Protein AF-A0A0N7KRG7-F1 (afdb_monomer)

Sequence (162 aa):
MDKMLYFGKIIGCRMVVQWKTEDLSSLSFVKNSGMTVAAALRNNSWVSDIRDGLSVQALGEYLDLWDVIAGISLDPASRDEMIWKAAPDGVFSVRSTYSLFSAGRMKCPLGKIIWKSRAPARCKFFMFLAMRNACLTADNLQRRGLSLARVCHLCSNDGETC

Mean predicted aligned error: 14.61 Å

Radius of gyration: 24.68 Å; Cα contacts (8 Å, |Δi|>4): 75; chains: 1; bounding box: 64×39×66 Å

Nearest PDB structures (foldseek):
  6jcy-assembly1_F  TM=2.408E-01  e=2.344E+00  Mycobacterium tuberculosis H37Rv

Structure (mmCIF, N/CA/C/O backbone):
data_AF-A0A0N7KRG7-F1
#
_entry.id   AF-A0A0N7KRG7-F1
#
loop_
_atom_site.group_PDB
_atom_site.id
_atom_site.type_symbol
_atom_site.label_atom_id
_atom_site.label_alt_id
_atom_site.label_comp_id
_atom_site.label_asym_id
_atom_site.label_entity_id
_atom_site.label_seq_id
_atom_site.pdbx_PDB_ins_code
_atom_site.Cartn_x
_atom_site.Cartn_y
_atom_site.Cartn_z
_atom_site.occupancy
_atom_site.B_iso_or_equiv
_atom_site.auth_seq_id
_atom_site.auth_comp_id
_atom_site.auth_asym_id
_atom_site.auth_atom_id
_atom_site.pdbx_PDB_model_num
ATOM 1 N N . MET A 1 1 ? -0.716 -22.799 2.317 1.00 31.14 1 MET A N 1
ATOM 2 C CA . MET A 1 1 ? -0.104 -21.701 1.537 1.00 31.14 1 MET A CA 1
ATOM 3 C C . MET A 1 1 ? -0.424 -20.415 2.269 1.00 31.14 1 MET A C 1
ATOM 5 O O . MET A 1 1 ? -1.586 -20.023 2.280 1.00 31.14 1 MET A O 1
ATOM 9 N N . ASP A 1 2 ? 0.556 -19.807 2.927 1.00 26.52 2 ASP A N 1
ATOM 10 C CA . ASP A 1 2 ? 0.282 -18.724 3.875 1.00 26.52 2 ASP A CA 1
ATOM 11 C C . ASP A 1 2 ? 0.034 -17.395 3.154 1.00 26.52 2 ASP A C 1
ATOM 13 O O . ASP A 1 2 ? 0.952 -16.746 2.647 1.00 26.52 2 ASP A O 1
ATOM 17 N N . LYS A 1 3 ? -1.239 -16.989 3.094 1.00 27.80 3 LYS A N 1
ATOM 18 C CA . LYS A 1 3 ? -1.677 -15.708 2.524 1.00 27.80 3 LYS A CA 1
ATOM 19 C C . LYS A 1 3 ? -1.324 -14.554 3.481 1.00 27.80 3 LYS A C 1
ATOM 21 O O . LYS A 1 3 ? -2.182 -14.063 4.210 1.00 27.80 3 LYS A O 1
ATOM 26 N N . MET A 1 4 ? -0.063 -14.110 3.496 1.00 27.42 4 MET A N 1
ATOM 27 C CA . MET A 1 4 ? 0.336 -12.922 4.268 1.00 27.42 4 MET A CA 1
ATOM 28 C C . MET A 1 4 ? -0.207 -11.624 3.647 1.00 27.42 4 MET A C 1
ATOM 30 O O . MET A 1 4 ? 0.196 -11.206 2.562 1.00 27.42 4 MET A O 1
ATOM 34 N N . LEU A 1 5 ? -1.108 -10.973 4.384 1.00 31.94 5 LEU A N 1
ATOM 35 C CA . LEU A 1 5 ? -1.665 -9.649 4.101 1.00 31.94 5 LEU A CA 1
ATOM 36 C C . LEU A 1 5 ? -0.611 -8.546 4.320 1.00 31.94 5 LEU A C 1
ATOM 38 O O . LEU A 1 5 ? 0.065 -8.540 5.348 1.00 31.94 5 LEU A O 1
ATOM 42 N N . TYR A 1 6 ? -0.533 -7.559 3.420 1.00 35.34 6 TYR A N 1
ATOM 43 C CA . TYR A 1 6 ? 0.305 -6.362 3.594 1.00 35.34 6 TYR A CA 1
ATOM 44 C C . TYR A 1 6 ? -0.519 -5.071 3.492 1.00 35.34 6 TYR A C 1
ATOM 46 O O . TYR A 1 6 ? -1.259 -4.856 2.537 1.00 35.34 6 TYR A O 1
ATOM 54 N N . PHE A 1 7 ? -0.372 -4.213 4.504 1.00 33.22 7 PHE A N 1
ATOM 55 C CA . PHE A 1 7 ? -1.253 -3.078 4.790 1.00 33.22 7 PHE A CA 1
ATOM 56 C C . PHE A 1 7 ? -0.846 -1.756 4.102 1.00 33.22 7 PHE A C 1
ATOM 58 O O . PHE A 1 7 ? 0.288 -1.307 4.242 1.00 33.22 7 PHE A O 1
ATOM 65 N N . GLY A 1 8 ? -1.838 -1.087 3.494 1.00 28.52 8 GLY A N 1
ATOM 66 C CA . GLY A 1 8 ? -2.176 0.341 3.680 1.00 28.52 8 GLY A CA 1
ATOM 67 C C . GLY A 1 8 ? -1.240 1.473 3.201 1.00 28.52 8 GLY A C 1
ATOM 68 O O . GLY A 1 8 ? -0.089 1.562 3.619 1.00 28.52 8 GLY A O 1
ATOM 69 N N . LYS A 1 9 ? -1.812 2.462 2.478 1.00 30.88 9 LYS A N 1
ATOM 70 C CA . LYS A 1 9 ? -1.742 3.902 2.847 1.00 30.88 9 LYS A CA 1
ATOM 71 C C . LYS A 1 9 ? -2.704 4.808 2.049 1.00 30.88 9 LYS A C 1
ATOM 73 O O . LYS A 1 9 ? -2.787 4.721 0.830 1.00 30.88 9 LYS A O 1
ATOM 78 N N . ILE A 1 10 ? -3.292 5.772 2.757 1.00 32.53 10 ILE A N 1
ATOM 79 C CA . ILE A 1 10 ? -3.798 7.085 2.301 1.00 32.53 10 ILE A CA 1
ATOM 80 C C . ILE A 1 10 ? -3.372 8.068 3.434 1.00 32.53 10 ILE A C 1
ATOM 82 O O . ILE A 1 10 ? -3.161 7.605 4.553 1.00 32.53 10 ILE A O 1
ATOM 86 N N . ILE A 1 11 ? -3.112 9.376 3.315 1.00 30.81 11 ILE A N 1
ATOM 87 C CA . ILE A 1 11 ? -3.137 10.388 2.237 1.00 30.81 11 ILE A CA 1
ATOM 88 C C . ILE A 1 11 ? -1.692 10.923 2.001 1.00 30.81 11 ILE A C 1
ATOM 90 O O . ILE A 1 11 ? -0.772 10.589 2.751 1.00 30.81 11 ILE A O 1
ATOM 94 N N . GLY A 1 12 ? -1.484 11.757 0.968 1.00 27.80 12 GLY A N 1
ATOM 95 C CA . GLY A 1 12 ? -0.298 12.620 0.808 1.00 27.80 12 GLY A CA 1
ATOM 96 C C . GLY A 1 12 ? 0.796 12.058 -0.110 1.00 27.80 12 GLY A C 1
ATOM 97 O O . GLY A 1 12 ? 1.613 11.247 0.311 1.00 27.80 12 GLY A O 1
ATOM 98 N N . CYS A 1 13 ? 0.828 12.524 -1.365 1.00 29.08 13 CYS A N 1
ATOM 99 C CA . CYS A 1 13 ? 1.876 12.252 -2.364 1.00 29.08 13 CYS A CA 1
ATOM 100 C C . CYS A 1 13 ? 2.254 10.769 -2.591 1.00 29.08 13 CYS A C 1
ATOM 102 O O . CYS A 1 13 ? 3.415 10.375 -2.524 1.00 29.08 13 CYS A O 1
ATOM 104 N N . ARG A 1 14 ? 1.240 9.987 -2.990 1.00 28.00 14 ARG A N 1
ATOM 105 C CA . ARG A 1 14 ? 1.321 8.877 -3.965 1.00 28.00 14 ARG A CA 1
ATOM 106 C C . ARG A 1 14 ? 2.474 7.873 -3.773 1.00 28.00 14 ARG A C 1
ATOM 108 O O . ARG A 1 14 ? 3.418 7.831 -4.559 1.00 28.00 14 ARG A O 1
ATOM 115 N N . MET A 1 15 ? 2.288 6.933 -2.846 1.00 32.66 15 MET A N 1
ATOM 116 C CA . MET A 1 15 ? 2.856 5.588 -2.989 1.00 32.66 15 MET A CA 1
ATOM 117 C C . MET A 1 15 ? 1.717 4.571 -2.909 1.00 32.66 15 MET A C 1
ATOM 119 O O . MET A 1 15 ? 1.109 4.400 -1.857 1.00 32.66 15 MET A O 1
ATOM 123 N N . VAL A 1 16 ? 1.402 3.945 -4.045 1.00 29.72 16 VAL A N 1
ATOM 124 C CA . VAL A 1 16 ? 0.369 2.908 -4.140 1.00 29.72 16 VAL A CA 1
ATOM 125 C C . VAL A 1 16 ? 0.925 1.641 -3.499 1.00 29.72 16 VAL A C 1
ATOM 127 O O . VAL A 1 16 ? 1.753 0.956 -4.096 1.00 29.72 16 VAL A O 1
ATOM 130 N N . VAL A 1 17 ? 0.491 1.338 -2.277 1.00 37.19 17 VAL A N 1
ATOM 131 C CA . VAL A 1 17 ? 0.632 -0.008 -1.716 1.00 37.19 17 VAL A CA 1
ATOM 132 C C . VAL A 1 17 ? -0.459 -0.845 -2.373 1.00 37.19 17 VAL A C 1
ATOM 134 O O . VAL A 1 17 ? -1.629 -0.729 -2.017 1.00 37.19 17 VAL A O 1
ATOM 137 N N . GLN A 1 18 ? -0.090 -1.613 -3.400 1.00 27.75 18 GLN A N 1
ATOM 138 C CA . GLN A 1 18 ? -1.021 -2.531 -4.047 1.00 27.75 18 GLN A CA 1
ATOM 139 C C . GLN A 1 18 ? -1.390 -3.629 -3.050 1.00 27.75 18 GLN A C 1
ATOM 141 O O . GLN A 1 18 ? -0.553 -4.458 -2.696 1.00 2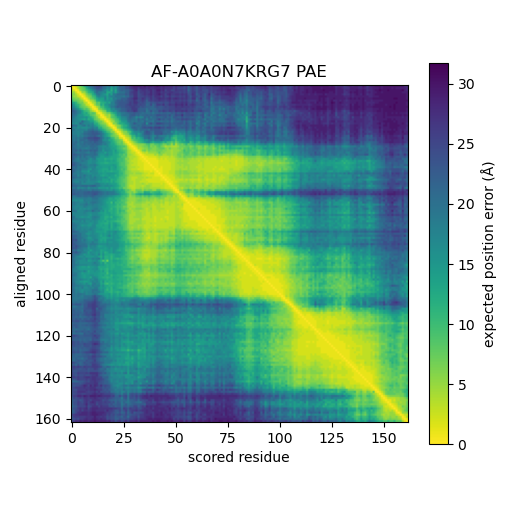7.75 18 GLN A O 1
ATOM 146 N N . TRP A 1 19 ? -2.654 -3.657 -2.636 1.00 31.52 19 TRP A N 1
ATOM 147 C CA . TRP A 1 19 ? -3.246 -4.887 -2.136 1.00 31.52 19 TRP A CA 1
ATOM 148 C C . TRP A 1 19 ? -3.270 -5.869 -3.303 1.00 31.52 19 TRP A C 1
ATOM 150 O O . TRP A 1 19 ? -3.914 -5.595 -4.312 1.00 31.52 19 TRP A O 1
ATOM 160 N N . LYS A 1 20 ? -2.575 -7.003 -3.177 1.00 31.58 20 LYS A N 1
ATOM 161 C CA . LYS A 1 20 ? -2.812 -8.150 -4.057 1.00 31.58 20 LYS A CA 1
ATOM 162 C C . LYS A 1 20 ? -3.943 -9.009 -3.485 1.00 31.58 20 LYS A C 1
ATOM 164 O O . LYS A 1 20 ? -3.752 -10.185 -3.195 1.00 31.58 20 LYS A O 1
ATOM 169 N N . THR A 1 21 ? -5.127 -8.416 -3.342 1.00 33.25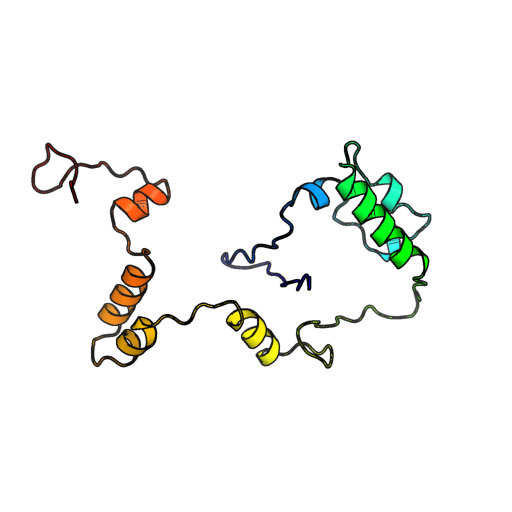 21 THR A N 1
ATOM 170 C CA . THR A 1 21 ? -6.309 -9.143 -3.804 1.00 33.25 21 THR A CA 1
ATOM 171 C C . THR A 1 21 ? -6.265 -8.999 -5.322 1.00 33.25 21 THR A C 1
ATOM 173 O O . THR A 1 21 ? -6.107 -7.892 -5.831 1.00 33.25 21 THR A O 1
ATOM 176 N N . GLU A 1 22 ? -6.293 -10.106 -6.066 1.00 41.84 22 GLU A N 1
ATOM 177 C CA . GLU A 1 22 ? -6.287 -10.031 -7.541 1.00 41.84 22 GLU A CA 1
ATOM 178 C C . GLU A 1 22 ? -7.576 -9.422 -8.097 1.00 41.84 22 GLU A C 1
ATOM 180 O O . GLU A 1 22 ? -7.637 -9.080 -9.274 1.00 41.84 22 GLU A O 1
ATOM 185 N N . ASP A 1 23 ? -8.554 -9.201 -7.220 1.00 40.31 23 ASP A N 1
ATOM 186 C CA . ASP A 1 23 ? -9.766 -8.479 -7.508 1.00 40.31 23 ASP A CA 1
ATOM 187 C C . ASP A 1 23 ? -9.972 -7.305 -6.528 1.00 40.31 23 ASP A C 1
ATOM 189 O O . ASP A 1 23 ? -10.024 -7.483 -5.307 1.00 40.31 23 ASP A O 1
ATOM 193 N N . LEU A 1 24 ? -10.074 -6.090 -7.076 1.00 43.53 24 LEU A N 1
ATOM 194 C CA . LEU A 1 24 ? -10.590 -4.900 -6.380 1.00 43.53 24 LEU A CA 1
ATOM 195 C C . LEU A 1 24 ? -12.086 -4.677 -6.679 1.00 43.53 24 LEU A C 1
ATOM 197 O O . LEU A 1 24 ? -12.684 -3.757 -6.120 1.00 43.53 24 LEU A O 1
ATOM 201 N N . SER A 1 25 ? -12.711 -5.517 -7.513 1.00 46.94 25 SER A N 1
ATOM 202 C CA . SER A 1 25 ? -14.160 -5.520 -7.725 1.00 46.94 25 SER A CA 1
ATOM 203 C C . SER A 1 25 ? -14.929 -6.015 -6.496 1.00 46.94 25 SER A C 1
ATOM 205 O O . SER A 1 25 ? -16.072 -5.606 -6.313 1.00 46.94 25 SER A O 1
ATOM 207 N N . SER A 1 26 ? -14.307 -6.768 -5.579 1.00 50.38 26 SER A N 1
ATOM 208 C CA . SER A 1 26 ? -14.953 -7.220 -4.334 1.00 50.38 26 SER A CA 1
ATOM 209 C C . SER A 1 26 ? -15.487 -6.054 -3.482 1.00 50.38 26 SER A C 1
ATOM 211 O O . SER A 1 26 ? -16.642 -6.056 -3.059 1.00 50.38 26 SER A O 1
ATOM 213 N N . LEU A 1 27 ? -14.701 -4.983 -3.323 1.00 48.84 27 LEU A N 1
ATOM 214 C CA . LEU A 1 27 ? -15.146 -3.743 -2.665 1.00 48.84 27 LEU A CA 1
ATOM 215 C C . LEU A 1 27 ? -16.160 -2.946 -3.504 1.00 48.84 27 LEU A C 1
ATOM 217 O O . LEU A 1 27 ? -16.868 -2.093 -2.971 1.00 48.84 27 LEU A O 1
ATOM 221 N N . SER A 1 28 ? -16.270 -3.231 -4.804 1.00 63.22 28 SER A N 1
ATOM 222 C CA . SER A 1 28 ? -17.273 -2.627 -5.684 1.00 63.22 28 SER A CA 1
ATOM 223 C C . SER A 1 28 ? -18.672 -3.228 -5.520 1.00 63.22 28 SER A C 1
ATOM 225 O O . SER A 1 28 ? -19.616 -2.644 -6.047 1.00 63.22 28 SER A O 1
ATOM 227 N N . PHE A 1 29 ? -18.870 -4.299 -4.742 1.00 69.94 29 PHE A N 1
ATOM 228 C CA . PHE A 1 29 ? -20.218 -4.819 -4.469 1.00 69.94 29 PHE A CA 1
ATOM 229 C C . PHE A 1 29 ? -20.950 -4.095 -3.329 1.00 69.94 29 PHE A C 1
ATOM 231 O O . PHE A 1 29 ? -22.173 -4.120 -3.308 1.00 69.94 29 PHE A O 1
ATOM 238 N N . VAL A 1 30 ? -20.270 -3.392 -2.417 1.00 72.44 30 VAL A N 1
ATOM 239 C CA . VAL A 1 30 ? -20.946 -2.710 -1.293 1.00 72.44 30 VAL A CA 1
ATOM 240 C C . VAL A 1 30 ? -21.537 -1.365 -1.737 1.00 72.44 30 VAL A C 1
ATOM 242 O O . VAL A 1 30 ? -20.825 -0.493 -2.244 1.00 72.44 30 VAL A O 1
ATOM 245 N N . LYS A 1 31 ? -22.848 -1.174 -1.547 1.00 77.25 31 LYS A N 1
ATOM 246 C CA . LYS A 1 31 ? -23.587 0.057 -1.884 1.00 77.25 31 LYS A CA 1
ATOM 247 C C . LYS A 1 31 ? -23.125 1.243 -1.039 1.00 77.25 31 LYS A C 1
ATOM 249 O O . LYS A 1 31 ? -22.804 2.283 -1.611 1.00 77.25 31 LYS A O 1
ATOM 254 N N . ASN A 1 32 ? -23.031 1.073 0.280 1.00 79.50 32 ASN A N 1
ATOM 255 C CA . ASN A 1 32 ? -22.604 2.109 1.218 1.00 79.50 32 ASN A CA 1
ATOM 256 C C . ASN A 1 32 ? -21.227 1.803 1.838 1.00 79.50 32 ASN A C 1
ATOM 258 O O . ASN A 1 32 ? -21.112 1.209 2.909 1.00 79.50 32 ASN A O 1
ATOM 262 N N . SER A 1 33 ? -20.157 2.278 1.199 1.00 77.56 33 SER A N 1
ATOM 263 C CA . SER A 1 33 ? -18.786 2.128 1.714 1.00 77.56 33 SER A CA 1
ATOM 264 C C . SER A 1 33 ? -18.477 2.957 2.973 1.00 77.56 33 SER A C 1
ATOM 266 O O . SER A 1 33 ? -17.364 2.878 3.485 1.00 77.56 33 SER A O 1
ATOM 268 N N . GLY A 1 34 ? -19.412 3.794 3.443 1.00 80.75 34 GLY A N 1
ATOM 269 C CA . GLY A 1 34 ? -19.274 4.602 4.661 1.00 80.75 34 GLY A CA 1
ATOM 270 C C . GLY A 1 34 ? -19.863 3.955 5.919 1.00 80.75 34 GLY A C 1
ATOM 271 O O . GLY A 1 34 ? -19.810 4.557 6.991 1.00 80.75 34 GLY A O 1
ATOM 272 N N . MET A 1 35 ? -20.453 2.762 5.808 1.00 83.75 35 MET A N 1
ATOM 273 C CA . MET A 1 35 ? -21.084 2.068 6.929 1.00 83.75 35 MET A CA 1
ATOM 274 C C . MET A 1 35 ? -20.054 1.514 7.928 1.00 83.75 35 MET A C 1
ATOM 276 O O . MET A 1 35 ? -19.059 0.902 7.543 1.00 83.75 35 MET A O 1
ATOM 280 N N . THR A 1 36 ? -20.311 1.688 9.228 1.00 85.19 36 THR A N 1
ATOM 281 C CA . THR A 1 36 ? -19.499 1.089 10.301 1.00 85.19 36 THR A CA 1
ATOM 282 C C . THR A 1 36 ? -19.915 -0.358 10.570 1.00 85.19 36 THR A C 1
ATOM 284 O O . THR A 1 36 ? -21.072 -0.720 10.362 1.00 85.19 36 THR A O 1
ATOM 287 N N . VAL A 1 37 ? -19.007 -1.184 11.106 1.00 84.31 37 VAL A N 1
ATOM 288 C CA . VAL A 1 37 ? -19.299 -2.594 11.447 1.00 84.31 37 VAL A CA 1
ATOM 289 C C . VAL A 1 37 ? -20.444 -2.712 12.468 1.00 84.31 37 VAL A C 1
ATOM 291 O O . VAL A 1 37 ? -21.298 -3.584 12.341 1.00 84.31 37 VAL A O 1
ATOM 294 N N . ALA A 1 38 ? -20.530 -1.788 13.430 1.00 85.44 38 ALA A N 1
ATOM 295 C CA . ALA A 1 38 ? -21.629 -1.744 14.396 1.00 85.44 38 ALA A CA 1
ATOM 296 C C . ALA A 1 38 ? -22.994 -1.432 13.749 1.00 85.44 38 ALA A C 1
ATOM 298 O O . ALA A 1 38 ? -24.009 -2.016 14.129 1.00 85.44 38 ALA A O 1
ATOM 299 N N . ALA A 1 39 ? -23.036 -0.543 12.748 1.00 85.81 39 ALA A N 1
ATOM 300 C CA . ALA A 1 39 ? -24.259 -0.266 11.993 1.00 85.81 39 ALA A CA 1
ATOM 301 C C . ALA A 1 39 ? -24.631 -1.440 11.070 1.00 85.81 39 ALA A C 1
ATOM 303 O O . ALA A 1 39 ? -25.790 -1.851 11.048 1.00 85.81 39 ALA A O 1
ATOM 304 N N . ALA A 1 40 ? -23.635 -2.010 10.387 1.00 85.12 40 ALA A N 1
ATOM 305 C CA . ALA A 1 40 ? -23.737 -3.181 9.519 1.00 85.12 40 ALA A CA 1
ATOM 306 C C . ALA A 1 40 ? -24.378 -4.383 10.232 1.00 85.12 40 ALA A C 1
ATOM 308 O O . ALA A 1 40 ? -25.351 -4.952 9.735 1.00 85.12 40 ALA A O 1
ATOM 309 N N . LEU A 1 41 ? -23.874 -4.726 11.422 1.00 85.56 41 LEU A N 1
ATOM 310 C CA . LEU A 1 41 ? -24.374 -5.830 12.244 1.00 85.56 41 LEU A CA 1
ATOM 311 C C . LEU A 1 41 ? -25.811 -5.626 12.737 1.00 85.56 41 LEU A C 1
ATOM 313 O O . LEU A 1 41 ? -26.549 -6.597 12.913 1.00 85.56 41 LEU A O 1
ATOM 317 N N . ARG A 1 42 ? -26.256 -4.377 12.928 1.00 86.00 42 ARG A N 1
ATOM 318 C CA . ARG A 1 42 ? -27.623 -4.102 13.378 1.00 86.00 42 ARG A CA 1
ATOM 319 C C . ARG A 1 42 ? -28.631 -4.597 12.336 1.00 86.00 42 ARG A C 1
ATOM 321 O O . ARG A 1 42 ? -28.662 -4.111 11.205 1.00 86.00 42 ARG A O 1
ATOM 328 N N . ASN A 1 43 ? -29.475 -5.544 12.748 1.00 85.50 43 ASN A N 1
ATOM 329 C CA . ASN A 1 43 ? -30.498 -6.203 11.927 1.00 85.50 43 ASN A CA 1
ATOM 330 C C . ASN A 1 43 ? -29.955 -6.821 10.621 1.00 85.50 43 ASN A C 1
ATOM 332 O O . ASN A 1 43 ? -30.693 -6.899 9.642 1.00 85.50 43 ASN A O 1
ATOM 336 N N . ASN A 1 44 ? -28.679 -7.229 10.583 1.00 85.75 44 ASN A N 1
ATOM 337 C CA . ASN A 1 44 ? -28.015 -7.728 9.372 1.00 85.75 44 ASN A CA 1
ATOM 338 C C . ASN A 1 44 ? -28.139 -6.777 8.159 1.00 85.75 44 ASN A C 1
ATOM 340 O O . ASN A 1 44 ? -28.218 -7.219 7.013 1.00 85.75 44 ASN A O 1
ATOM 344 N N . SER A 1 45 ? -28.143 -5.458 8.391 1.00 84.81 45 SER A N 1
ATOM 345 C CA . SER A 1 45 ? -28.331 -4.457 7.327 1.00 84.81 45 SER A CA 1
ATOM 346 C C . SER A 1 45 ? -27.305 -4.576 6.190 1.00 84.81 45 SER A C 1
ATOM 348 O O . SER A 1 45 ? -27.657 -4.407 5.021 1.00 84.81 45 SER A O 1
ATOM 350 N N . TRP A 1 46 ? -26.074 -4.986 6.513 1.00 83.69 46 TRP A N 1
ATOM 351 C CA . TRP A 1 46 ? -24.983 -5.227 5.561 1.00 83.69 46 TRP A CA 1
ATOM 352 C C . TRP A 1 46 ? -25.302 -6.195 4.422 1.00 83.69 46 TRP A C 1
ATOM 354 O O . TRP A 1 46 ? -24.782 -6.027 3.324 1.00 83.69 46 TRP A O 1
ATOM 364 N N . VAL A 1 47 ? -26.191 -7.162 4.651 1.00 85.75 47 VAL A N 1
ATOM 365 C CA . VAL A 1 47 ? -26.617 -8.142 3.641 1.00 85.75 47 VAL A CA 1
ATOM 366 C C . VAL A 1 47 ? -27.368 -7.452 2.501 1.00 85.75 47 VAL A C 1
ATOM 368 O O . VAL A 1 47 ? -27.149 -7.746 1.330 1.00 85.75 47 VAL A O 1
ATOM 371 N N . SER A 1 48 ? -28.213 -6.473 2.837 1.00 82.88 48 SER A N 1
ATOM 372 C CA . SER A 1 48 ? -28.975 -5.689 1.855 1.00 82.88 48 SER A CA 1
ATOM 373 C C . SER A 1 48 ? -28.114 -4.693 1.068 1.00 82.88 48 SER A C 1
ATOM 375 O O . SER A 1 48 ? -28.497 -4.252 -0.020 1.00 82.88 48 SER A O 1
ATOM 377 N N . ASP A 1 49 ? -26.932 -4.365 1.591 1.00 82.19 49 ASP A N 1
ATOM 378 C CA . ASP A 1 49 ? -25.991 -3.424 0.987 1.00 82.19 49 ASP A CA 1
ATOM 379 C C . ASP A 1 49 ? -25.134 -4.052 -0.121 1.00 82.19 49 ASP A C 1
ATOM 381 O O . ASP A 1 49 ? -24.416 -3.346 -0.825 1.00 82.19 49 ASP A O 1
ATOM 385 N N . ILE A 1 50 ? -25.230 -5.363 -0.326 1.00 81.94 50 ILE A N 1
ATOM 386 C CA . ILE A 1 50 ? -24.543 -6.077 -1.401 1.00 81.94 50 ILE A CA 1
ATOM 387 C C . ILE A 1 50 ? -25.273 -5.808 -2.729 1.00 81.94 50 ILE A C 1
ATOM 389 O O . ILE A 1 50 ? -26.506 -5.833 -2.807 1.00 81.94 50 ILE A O 1
ATOM 393 N N .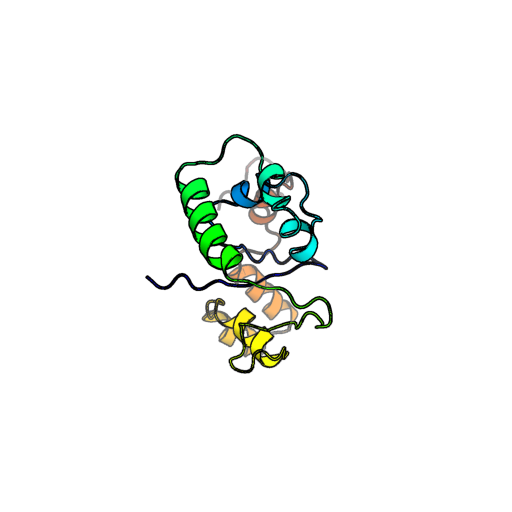 ARG A 1 51 ? -24.520 -5.475 -3.782 1.00 78.75 51 ARG A N 1
ATOM 394 C CA . ARG A 1 51 ? -25.000 -5.369 -5.168 1.00 78.75 51 ARG A CA 1
ATOM 395 C C . ARG A 1 51 ? -25.094 -6.750 -5.806 1.00 78.75 51 ARG A C 1
ATOM 397 O O . ARG A 1 51 ? -24.271 -7.622 -5.540 1.00 78.75 51 ARG A O 1
ATOM 404 N N . ASP A 1 52 ? -26.065 -6.906 -6.695 1.00 77.69 52 ASP A N 1
ATOM 405 C CA . ASP A 1 52 ? -26.233 -8.112 -7.500 1.00 77.69 52 ASP A CA 1
ATOM 406 C C . ASP A 1 52 ? -24.996 -8.376 -8.380 1.00 77.69 52 ASP A C 1
ATOM 408 O O . ASP A 1 52 ? -24.332 -7.442 -8.836 1.00 77.69 52 ASP A O 1
ATOM 412 N N . GLY A 1 53 ? -24.702 -9.654 -8.645 1.00 77.38 53 GLY A N 1
ATOM 413 C CA . GLY A 1 53 ? -23.609 -10.065 -9.538 1.00 77.38 53 GLY A CA 1
ATOM 414 C C . GLY A 1 53 ? -22.323 -10.565 -8.866 1.00 77.38 53 GLY A C 1
ATOM 415 O O . GLY A 1 53 ? -21.267 -10.514 -9.495 1.00 77.38 53 GLY A O 1
ATOM 416 N N . LEU A 1 54 ? -22.379 -11.067 -7.626 1.00 78.31 54 LEU A N 1
ATOM 417 C CA . LEU A 1 54 ? -21.234 -11.756 -7.012 1.00 78.31 54 LEU A CA 1
ATOM 418 C C . LEU A 1 54 ? -20.843 -13.005 -7.817 1.00 78.31 54 LEU A C 1
ATOM 420 O O . LEU A 1 54 ? -21.693 -13.800 -8.221 1.00 78.31 54 LEU A O 1
ATOM 424 N N . SER A 1 55 ? -19.537 -13.213 -7.992 1.00 84.88 55 SER A N 1
ATOM 425 C CA . SER A 1 55 ? -19.005 -14.483 -8.489 1.00 84.88 55 SER A CA 1
ATOM 426 C C . SER A 1 55 ? -19.178 -15.593 -7.443 1.00 84.88 55 SER A C 1
ATOM 428 O O . SER A 1 55 ? -19.271 -15.323 -6.247 1.00 84.88 55 SER A O 1
ATOM 430 N N . VAL A 1 56 ? -19.155 -16.861 -7.870 1.00 85.19 56 VAL A N 1
ATOM 431 C CA . VAL A 1 56 ? -19.220 -18.015 -6.947 1.00 85.19 56 VAL A CA 1
ATOM 432 C C . VAL A 1 56 ? -18.087 -17.977 -5.912 1.00 85.19 56 VAL A C 1
ATOM 434 O O . VAL A 1 56 ? -18.299 -18.324 -4.755 1.00 85.19 56 VAL A O 1
ATOM 437 N N . GLN A 1 57 ? -16.900 -17.495 -6.297 1.00 87.56 57 GLN A N 1
ATOM 438 C CA . GLN A 1 57 ? -15.788 -17.313 -5.365 1.00 87.56 57 GLN A CA 1
ATOM 439 C C . GLN A 1 57 ? -16.059 -16.182 -4.359 1.00 87.56 57 GLN A C 1
ATOM 441 O O . GLN A 1 57 ? -15.841 -16.380 -3.168 1.00 87.56 57 GLN A O 1
ATOM 446 N N . ALA A 1 58 ? -16.583 -15.035 -4.807 1.00 84.19 58 ALA A N 1
ATOM 447 C CA . ALA A 1 58 ? -16.960 -13.941 -3.911 1.00 84.19 58 ALA A CA 1
ATOM 448 C C . ALA A 1 58 ? -18.089 -14.348 -2.946 1.00 84.19 58 ALA A C 1
ATOM 450 O O . ALA A 1 58 ? -18.099 -13.906 -1.802 1.00 84.19 58 ALA 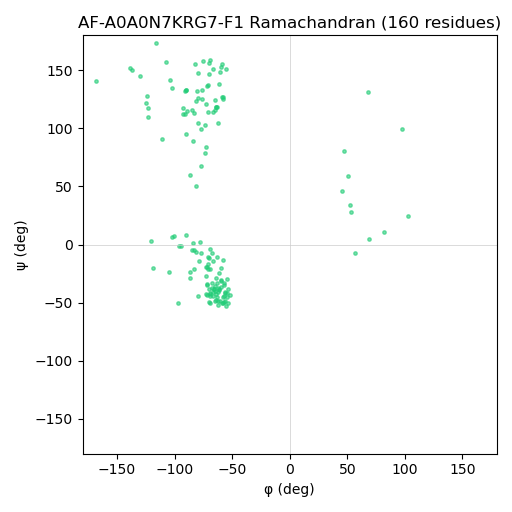A O 1
ATOM 451 N N . LEU A 1 59 ? -19.009 -15.220 -3.375 1.00 84.75 59 LEU A N 1
ATOM 452 C CA . LEU A 1 59 ? -20.032 -15.807 -2.507 1.00 84.75 59 LEU A CA 1
ATOM 453 C C . LEU A 1 59 ? -19.427 -16.755 -1.454 1.00 84.75 59 LEU A C 1
ATOM 455 O O . LEU A 1 59 ? -19.872 -16.746 -0.312 1.00 84.75 59 LEU A O 1
ATOM 459 N N . GLY A 1 60 ? -18.397 -17.531 -1.805 1.00 87.56 60 GLY A N 1
ATOM 460 C CA . GLY A 1 60 ? -17.639 -18.334 -0.837 1.00 87.56 60 GLY A CA 1
ATOM 461 C C . GLY A 1 60 ? -16.934 -17.463 0.208 1.00 87.56 60 GLY A C 1
ATOM 462 O O . GLY A 1 60 ? -17.161 -17.631 1.400 1.00 87.56 60 GLY A O 1
ATOM 463 N N . GLU A 1 61 ? -16.169 -16.462 -0.240 1.00 87.69 61 GLU A N 1
ATOM 464 C CA . GLU A 1 61 ? -15.485 -15.496 0.640 1.00 87.69 61 GLU A CA 1
ATOM 465 C C . GLU A 1 61 ? -16.475 -14.710 1.529 1.00 87.69 61 GLU A C 1
ATOM 467 O O . GLU A 1 61 ? -16.152 -14.343 2.659 1.00 87.69 61 GLU A O 1
ATOM 472 N N . TYR A 1 62 ? -17.697 -14.479 1.041 1.00 84.38 62 TYR A N 1
ATOM 473 C CA . TYR A 1 62 ? -18.790 -13.873 1.797 1.00 84.38 62 TYR A CA 1
ATOM 474 C C . TYR A 1 62 ? -19.334 -14.780 2.913 1.00 84.38 62 TYR A C 1
ATOM 476 O O . TYR A 1 62 ? -19.573 -14.296 4.019 1.00 84.38 62 TYR A O 1
ATOM 484 N N . LEU A 1 63 ? -19.516 -16.077 2.646 1.00 88.44 63 LEU A N 1
ATOM 485 C CA . LEU A 1 63 ? -19.974 -17.047 3.647 1.00 88.44 63 LEU A CA 1
ATOM 486 C C . LEU A 1 63 ? -18.901 -17.298 4.719 1.00 88.44 63 LEU A C 1
ATOM 488 O O . LEU A 1 63 ? -19.218 -17.256 5.904 1.00 88.44 63 LEU A O 1
ATOM 492 N N . ASP A 1 64 ? -17.629 -17.422 4.325 1.00 90.19 64 ASP A N 1
ATOM 493 C CA . ASP A 1 64 ? -16.498 -17.502 5.264 1.00 90.19 64 ASP A CA 1
ATOM 494 C C . ASP A 1 64 ? -16.469 -16.285 6.214 1.00 90.19 64 ASP A C 1
ATOM 496 O O . ASP A 1 64 ? -16.217 -16.407 7.415 1.00 90.19 64 ASP A O 1
ATOM 500 N N . LEU A 1 65 ? -16.745 -15.086 5.683 1.00 87.38 65 LEU A N 1
ATOM 501 C CA . LEU A 1 65 ? -16.837 -13.859 6.474 1.00 87.38 65 LEU A CA 1
ATOM 502 C C . LEU A 1 65 ? -18.080 -13.844 7.379 1.00 87.38 65 LEU A C 1
ATOM 504 O O . LEU A 1 65 ? -17.990 -13.373 8.514 1.00 87.38 65 LEU A O 1
ATOM 508 N N . TRP A 1 66 ? -19.220 -14.353 6.900 1.00 87.12 66 TRP A N 1
ATOM 509 C CA . TRP A 1 66 ? -20.448 -14.469 7.687 1.00 87.12 66 TRP A CA 1
ATOM 510 C C . TRP A 1 66 ? -20.223 -15.314 8.939 1.00 87.12 66 TRP A C 1
ATOM 512 O O . TRP A 1 66 ? -20.550 -14.860 10.034 1.00 87.12 66 TRP A O 1
ATOM 522 N N . ASP A 1 67 ? -19.634 -16.503 8.800 1.00 89.06 67 ASP A N 1
ATOM 523 C CA . ASP A 1 67 ? -19.426 -17.432 9.917 1.00 89.06 67 ASP A CA 1
ATOM 524 C C . ASP A 1 67 ? -18.512 -16.838 11.000 1.00 89.06 67 ASP A C 1
ATOM 526 O O . ASP A 1 67 ? -18.771 -16.992 12.196 1.00 89.06 67 ASP A O 1
ATOM 530 N N . VAL A 1 68 ? -17.485 -16.078 10.599 1.00 88.50 68 VAL A N 1
ATOM 531 C CA . VAL A 1 68 ? -16.626 -15.335 11.536 1.00 88.50 68 VAL A CA 1
ATOM 532 C C . VAL A 1 68 ? -17.400 -14.218 12.241 1.00 88.50 68 VAL A C 1
ATOM 534 O O . VAL A 1 68 ? -17.259 -14.048 13.451 1.00 88.50 68 VAL A O 1
ATOM 537 N N . ILE A 1 69 ? -18.211 -13.450 11.508 1.00 86.44 69 ILE A N 1
ATOM 538 C CA . ILE A 1 69 ? -18.961 -12.307 12.049 1.00 86.44 69 ILE A CA 1
ATOM 539 C C . ILE A 1 69 ? -20.118 -12.754 12.956 1.00 86.44 69 ILE A C 1
ATOM 541 O O . ILE A 1 69 ? -20.381 -12.100 13.963 1.00 86.44 69 ILE A O 1
ATOM 545 N N . ALA A 1 70 ? -20.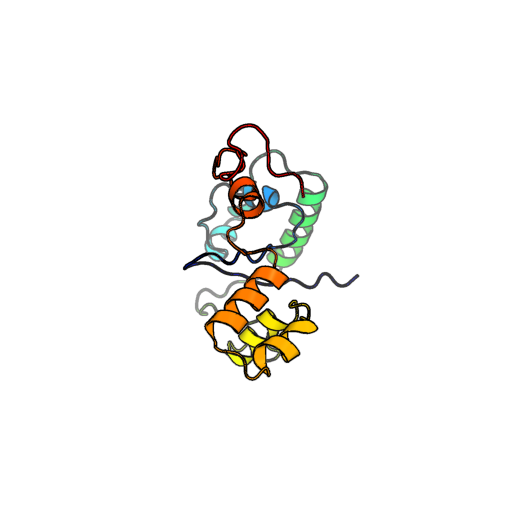774 -13.877 12.657 1.00 84.69 70 ALA A N 1
ATOM 546 C CA . ALA A 1 70 ? -21.893 -14.412 13.434 1.00 84.69 70 ALA A CA 1
ATOM 547 C C . ALA A 1 70 ? -21.516 -14.762 14.888 1.00 84.69 70 ALA A C 1
ATOM 549 O O . ALA A 1 70 ? -22.379 -14.751 15.765 1.00 84.69 70 ALA A O 1
ATOM 550 N N . GLY A 1 71 ? -20.234 -15.035 15.158 1.00 84.50 71 GLY A N 1
ATOM 551 C CA . GLY A 1 71 ? -19.705 -15.250 16.509 1.00 84.50 71 GLY A CA 1
ATOM 552 C C . GLY A 1 71 ? -19.347 -13.973 17.287 1.00 84.50 71 GLY A C 1
ATOM 553 O O . GLY A 1 71 ? -18.960 -14.071 18.451 1.00 84.50 71 GLY A O 1
ATOM 554 N N . ILE A 1 72 ? -19.436 -12.781 16.682 1.00 85.31 72 ILE A N 1
ATOM 555 C CA . ILE A 1 72 ? -18.990 -11.521 17.297 1.00 85.31 72 ILE A CA 1
ATOM 556 C C . ILE A 1 72 ? -20.152 -10.831 18.020 1.00 85.31 72 ILE A C 1
ATOM 558 O O . ILE A 1 72 ? -21.055 -10.277 17.396 1.00 85.31 72 ILE A O 1
ATOM 562 N N . SER A 1 73 ? -20.070 -10.765 19.351 1.00 85.00 73 SER A N 1
ATOM 563 C CA . SER A 1 73 ? -20.892 -9.857 20.157 1.00 85.00 73 SER A CA 1
ATOM 564 C C . SER A 1 73 ? -20.137 -8.550 20.394 1.00 85.00 73 SER A C 1
ATOM 566 O O . SER A 1 73 ? -19.089 -8.552 21.038 1.00 85.00 73 SER A O 1
ATOM 568 N N . LEU A 1 74 ? -20.670 -7.430 19.903 1.00 84.56 74 LEU A N 1
ATOM 569 C CA . LEU A 1 74 ? -20.132 -6.098 20.196 1.00 84.56 74 LEU A CA 1
ATOM 570 C C . LEU A 1 74 ? -20.612 -5.614 21.570 1.00 84.56 74 LEU A C 1
ATOM 572 O O . LEU A 1 74 ? -21.811 -5.645 21.844 1.00 84.56 74 LEU A O 1
ATOM 576 N N . ASP A 1 75 ? -19.698 -5.110 22.401 1.00 87.88 75 ASP A N 1
ATOM 577 C CA . ASP A 1 75 ? -20.044 -4.368 23.617 1.00 87.88 75 ASP A CA 1
ATOM 578 C C . ASP A 1 75 ? -20.137 -2.859 23.304 1.00 87.88 75 ASP A C 1
ATOM 580 O O . ASP A 1 75 ? -19.105 -2.239 23.034 1.00 87.88 75 ASP A O 1
ATOM 584 N N . PRO A 1 76 ? -21.330 -2.234 23.361 1.00 84.19 76 PRO A N 1
ATOM 585 C CA . PRO A 1 76 ? -21.499 -0.807 23.088 1.00 84.19 76 PRO A CA 1
ATOM 586 C C . PRO A 1 76 ? -20.915 0.117 24.172 1.00 84.19 76 PRO A C 1
ATOM 588 O O . PRO A 1 76 ? -20.855 1.325 23.949 1.00 84.19 76 PRO A O 1
ATOM 591 N N . ALA A 1 77 ? -20.520 -0.405 25.341 1.00 89.50 77 ALA A N 1
ATOM 592 C CA . ALA A 1 77 ? -19.820 0.363 26.372 1.00 89.50 77 ALA A CA 1
ATOM 593 C C . ALA A 1 77 ? -18.294 0.388 26.159 1.00 89.50 77 ALA A C 1
ATOM 595 O O . ALA A 1 77 ? -17.619 1.314 26.623 1.00 89.50 77 ALA A O 1
ATOM 596 N N . SER A 1 78 ? -17.751 -0.606 25.449 1.00 88.38 78 SER A N 1
ATOM 597 C CA . SER A 1 78 ? -16.339 -0.670 25.069 1.00 88.38 78 SER A CA 1
ATOM 598 C C . SER A 1 78 ? -15.980 0.388 24.015 1.00 88.38 78 SER A C 1
ATOM 600 O O . SER A 1 78 ? -16.834 0.889 23.281 1.00 88.38 78 SER A O 1
ATOM 602 N N . ARG A 1 79 ? -14.698 0.765 23.946 1.00 88.69 79 ARG A N 1
ATOM 603 C CA . ARG A 1 79 ? -14.166 1.639 22.890 1.00 88.69 79 ARG A CA 1
ATOM 604 C C . ARG A 1 79 ? -13.379 0.805 21.890 1.00 88.69 79 ARG A C 1
ATOM 606 O O . ARG A 1 79 ? -12.625 -0.070 22.302 1.00 88.69 79 ARG A O 1
ATOM 613 N N . ASP A 1 80 ? -13.493 1.141 20.608 1.00 88.50 80 ASP A N 1
ATOM 614 C CA . ASP A 1 80 ? -12.700 0.514 19.549 1.00 88.50 80 ASP A CA 1
ATOM 615 C C . ASP A 1 80 ? 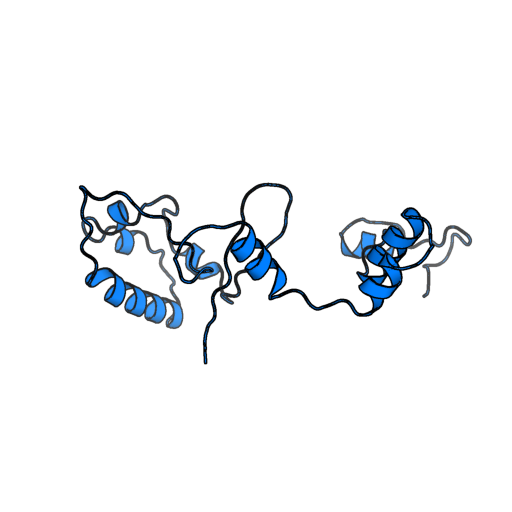-11.189 0.671 19.810 1.00 88.50 80 ASP A C 1
ATOM 617 O O . ASP A 1 80 ? -10.681 1.786 19.971 1.00 88.50 80 ASP A O 1
ATOM 621 N N . GLU A 1 81 ? -10.455 -0.444 19.795 1.00 87.06 81 GLU A N 1
ATOM 622 C CA . GLU A 1 81 ? -8.996 -0.468 19.936 1.00 87.06 81 GLU A CA 1
ATOM 623 C C . GLU A 1 81 ? -8.290 -0.662 18.584 1.00 87.06 81 GLU A C 1
ATOM 625 O O . GLU A 1 81 ? -8.635 -1.530 17.780 1.00 87.06 81 GLU A O 1
ATOM 630 N N . MET A 1 82 ? -7.245 0.131 18.325 1.00 87.38 82 MET A N 1
ATOM 631 C CA . MET A 1 82 ? -6.468 0.043 17.084 1.00 87.38 82 MET A CA 1
ATOM 632 C C . MET A 1 82 ? -5.297 -0.942 17.222 1.00 87.38 82 MET A C 1
ATOM 634 O O . MET A 1 82 ? -4.202 -0.563 17.637 1.00 87.38 82 MET A O 1
ATOM 638 N N . ILE A 1 83 ? -5.505 -2.190 16.796 1.00 90.38 83 ILE A N 1
ATOM 639 C CA . ILE A 1 83 ? -4.483 -3.248 16.842 1.00 90.38 83 ILE A CA 1
ATOM 640 C C . ILE A 1 83 ? -3.568 -3.199 15.604 1.00 90.38 83 ILE A C 1
ATOM 642 O O . ILE A 1 83 ? -3.978 -3.468 14.470 1.00 90.38 83 ILE A O 1
ATOM 646 N N . TRP A 1 84 ? -2.284 -2.918 15.817 1.00 91.50 84 TRP A N 1
ATOM 647 C CA . TRP A 1 84 ? -1.256 -2.880 14.777 1.00 91.50 84 TRP A CA 1
ATOM 648 C C . TRP A 1 84 ? -0.681 -4.276 14.480 1.00 91.50 84 TRP A C 1
ATOM 650 O O . TRP A 1 84 ? 0.340 -4.681 15.032 1.00 91.50 84 TRP A O 1
ATOM 660 N N . LYS A 1 85 ? -1.298 -5.007 13.538 1.00 90.00 85 LYS A N 1
ATOM 661 C CA . LYS A 1 85 ? -0.933 -6.404 13.193 1.00 90.00 85 LYS A CA 1
ATOM 662 C C . LYS A 1 85 ? 0.520 -6.639 12.737 1.00 90.00 85 LYS A C 1
ATOM 664 O O . LYS A 1 85 ? 0.938 -7.787 12.644 1.00 90.00 85 LYS A O 1
ATOM 669 N N . ALA A 1 86 ? 1.289 -5.593 12.423 1.00 87.44 86 ALA A N 1
ATOM 670 C CA . ALA A 1 86 ? 2.704 -5.716 12.052 1.00 87.44 86 ALA A CA 1
ATOM 671 C C . ALA A 1 86 ? 3.671 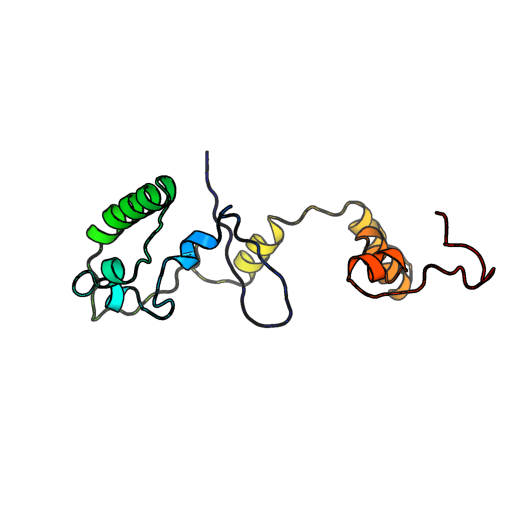-5.631 13.255 1.00 87.44 86 ALA A C 1
ATOM 673 O O . ALA A 1 86 ? 4.886 -5.562 13.056 1.00 87.44 86 ALA A O 1
ATOM 674 N N . ALA A 1 87 ? 3.159 -5.631 14.490 1.00 88.81 87 ALA A N 1
ATOM 675 C CA . ALA A 1 87 ? 3.930 -5.873 15.707 1.00 88.81 87 ALA A CA 1
ATOM 676 C C . ALA A 1 87 ? 3.232 -6.942 16.577 1.00 88.81 87 ALA A C 1
ATOM 678 O O . ALA A 1 87 ? 2.002 -6.995 16.594 1.00 88.81 87 ALA A O 1
ATOM 679 N N . PRO A 1 88 ? 3.985 -7.811 17.280 1.00 89.12 88 PRO A N 1
ATOM 680 C CA . PRO A 1 88 ? 3.414 -8.921 18.052 1.00 89.12 88 PRO A CA 1
ATOM 681 C C . PRO A 1 88 ? 2.691 -8.473 19.330 1.00 89.12 88 PRO A C 1
ATOM 683 O O . PRO A 1 88 ? 1.879 -9.219 19.861 1.00 89.12 88 PRO A O 1
ATOM 686 N N . ASP A 1 89 ? 2.978 -7.264 19.811 1.00 91.12 89 ASP A N 1
ATOM 687 C CA . ASP A 1 89 ? 2.300 -6.597 20.928 1.00 91.12 89 ASP A CA 1
ATOM 688 C C . ASP A 1 89 ? 1.021 -5.855 20.494 1.00 91.12 89 ASP A C 1
ATOM 690 O O . ASP A 1 89 ? 0.317 -5.301 21.332 1.00 91.12 89 ASP A O 1
ATOM 694 N N . GLY A 1 90 ? 0.724 -5.803 19.189 1.00 89.94 90 GLY A N 1
ATOM 695 C CA . GLY A 1 90 ? -0.375 -5.012 18.638 1.00 89.94 90 GLY A CA 1
ATOM 696 C C . GLY A 1 90 ? -0.164 -3.495 18.718 1.00 89.94 90 GLY A C 1
ATOM 697 O O . GLY A 1 90 ? -1.064 -2.748 18.336 1.00 89.94 90 GLY A O 1
ATOM 698 N N . VAL A 1 91 ? 1.000 -3.008 19.166 1.00 91.75 91 VAL A N 1
ATOM 699 C CA . VAL A 1 91 ? 1.243 -1.576 19.384 1.00 91.75 91 VAL A CA 1
ATOM 700 C C . VAL A 1 91 ? 1.827 -0.931 18.128 1.00 91.75 91 VAL A C 1
ATOM 702 O O . VAL A 1 91 ? 2.792 -1.404 17.514 1.00 91.75 91 VAL A O 1
ATOM 705 N N . PHE A 1 92 ? 1.259 0.210 17.731 1.00 90.44 92 PHE A N 1
ATOM 706 C CA . PHE A 1 92 ? 1.830 1.009 16.654 1.00 90.44 92 PHE A CA 1
ATOM 707 C C . PHE A 1 92 ? 3.208 1.549 17.058 1.00 90.44 92 PHE A C 1
ATOM 709 O O . PHE A 1 92 ? 3.345 2.289 18.031 1.00 90.44 92 PHE A O 1
ATOM 716 N N . SER A 1 93 ? 4.233 1.260 16.254 1.00 91.12 93 SER A N 1
ATOM 717 C CA . SER A 1 93 ? 5.527 1.931 16.374 1.00 91.12 93 SER A CA 1
ATOM 718 C C . SER A 1 93 ? 6.102 2.299 15.012 1.00 91.12 93 SER A C 1
ATOM 720 O O . SER A 1 93 ? 5.919 1.603 14.007 1.00 91.12 93 SER A O 1
ATOM 722 N N . VAL A 1 94 ? 6.883 3.381 14.978 1.00 92.81 94 VAL A N 1
ATOM 723 C CA . VAL A 1 94 ? 7.630 3.797 13.779 1.00 92.81 94 VAL A CA 1
ATOM 724 C C . VAL A 1 94 ? 8.607 2.696 13.335 1.00 92.81 94 VAL A C 1
ATOM 726 O O . VAL A 1 94 ? 8.831 2.512 12.139 1.00 92.81 94 VAL A O 1
ATOM 729 N N . ARG A 1 95 ? 9.141 1.907 14.280 1.00 92.38 95 ARG A N 1
ATOM 730 C CA . ARG A 1 95 ? 10.069 0.798 14.012 1.00 92.38 95 ARG A CA 1
ATOM 731 C C . ARG A 1 95 ? 9.393 -0.377 13.305 1.00 92.38 95 ARG A C 1
ATOM 733 O O . ARG A 1 95 ? 9.918 -0.835 12.288 1.00 92.38 95 ARG A O 1
ATOM 740 N N . SER A 1 96 ? 8.254 -0.863 13.803 1.00 89.81 96 SER A N 1
ATOM 741 C CA . SER A 1 96 ? 7.506 -1.947 13.145 1.00 89.81 96 SER A CA 1
ATOM 742 C C . SER A 1 96 ? 6.955 -1.480 11.794 1.00 89.81 96 SER A C 1
ATOM 744 O O . SER A 1 96 ? 7.088 -2.187 10.798 1.00 89.81 96 SER A O 1
ATOM 746 N N . THR A 1 97 ? 6.494 -0.229 11.711 1.00 89.75 97 THR A N 1
ATOM 747 C CA . THR A 1 97 ? 6.091 0.434 10.459 1.00 89.75 97 THR A CA 1
ATOM 748 C C . THR A 1 97 ? 7.213 0.473 9.413 1.00 89.75 97 THR A C 1
ATOM 750 O O . THR A 1 97 ? 7.012 0.076 8.265 1.00 89.75 97 THR A O 1
ATOM 753 N N . TYR A 1 98 ? 8.424 0.900 9.783 1.00 87.00 98 TYR A N 1
ATOM 754 C CA . TYR A 1 98 ? 9.563 0.922 8.856 1.00 87.00 98 TYR A CA 1
ATOM 755 C C . TYR A 1 98 ? 10.023 -0.492 8.466 1.00 87.00 98 TYR A C 1
ATOM 757 O O . TYR A 1 98 ? 10.442 -0.727 7.330 1.00 87.00 98 TYR A O 1
ATOM 765 N N . SER A 1 99 ? 9.911 -1.451 9.387 1.00 87.38 99 SER A N 1
ATOM 766 C CA . SER A 1 99 ? 10.212 -2.865 9.131 1.00 87.38 99 SER A CA 1
ATOM 767 C C . SER A 1 99 ? 9.246 -3.449 8.093 1.00 87.38 99 SER A C 1
ATOM 769 O O . SER A 1 99 ? 9.692 -3.994 7.085 1.00 87.38 99 SER A O 1
ATOM 771 N N . LEU A 1 100 ? 7.938 -3.213 8.249 1.00 86.88 100 LEU A N 1
ATOM 772 C CA . LEU A 1 100 ? 6.907 -3.581 7.273 1.00 86.88 100 LEU A CA 1
ATOM 773 C C . LEU A 1 100 ? 7.200 -2.976 5.888 1.00 86.88 100 LEU A C 1
ATOM 775 O O . LEU A 1 100 ? 7.244 -3.689 4.887 1.00 86.88 100 LEU A O 1
ATOM 779 N N . PHE A 1 101 ? 7.499 -1.673 5.830 1.00 82.38 101 PHE A N 1
ATOM 780 C CA . PHE A 1 101 ? 7.827 -0.989 4.575 1.00 82.38 101 PHE A CA 1
ATOM 781 C C . PHE A 1 101 ? 9.177 -1.377 3.959 1.00 82.38 101 PHE A C 1
ATOM 783 O O . PHE A 1 101 ? 9.430 -0.987 2.815 1.00 82.38 101 PHE A O 1
ATOM 790 N N . SER A 1 102 ? 10.057 -2.086 4.672 1.00 80.94 102 SER A N 1
ATOM 791 C CA . SER A 1 102 ? 11.355 -2.543 4.155 1.00 80.94 102 SER A CA 1
ATOM 792 C C . SER A 1 102 ? 11.389 -4.035 3.818 1.00 80.94 102 SER A C 1
ATOM 794 O O . SER A 1 102 ? 12.153 -4.403 2.928 1.00 80.94 102 SER A O 1
ATOM 796 N N . ALA A 1 103 ? 10.522 -4.864 4.414 1.00 80.12 103 ALA A N 1
ATOM 797 C CA . ALA A 1 103 ? 10.434 -6.303 4.147 1.00 80.12 103 ALA A CA 1
ATOM 798 C C . ALA A 1 103 ? 10.250 -6.638 2.652 1.00 80.12 103 ALA A C 1
ATOM 800 O O . ALA A 1 103 ? 10.923 -7.522 2.132 1.00 80.12 103 ALA A O 1
ATOM 801 N N . GLY A 1 104 ? 9.404 -5.885 1.939 1.00 73.25 104 GLY A N 1
ATOM 802 C CA . GLY A 1 104 ? 9.176 -6.059 0.497 1.00 73.25 104 GLY A CA 1
ATOM 803 C C . GLY A 1 104 ? 10.181 -5.353 -0.429 1.00 73.25 104 GLY A C 1
ATOM 804 O O . GLY A 1 104 ? 10.013 -5.387 -1.646 1.00 73.25 104 GLY A O 1
ATOM 805 N N . ARG A 1 105 ? 11.208 -4.659 0.091 1.00 69.88 105 ARG A N 1
ATOM 806 C CA . ARG A 1 105 ? 12.150 -3.901 -0.755 1.00 69.88 105 ARG A CA 1
ATOM 807 C C . ARG A 1 105 ? 13.320 -4.768 -1.199 1.00 69.88 105 ARG A C 1
ATOM 809 O O . ARG A 1 105 ? 14.188 -5.118 -0.401 1.00 69.88 105 ARG A O 1
ATOM 816 N N . MET A 1 106 ? 13.413 -5.008 -2.505 1.00 65.56 106 MET A N 1
ATOM 817 C CA . MET A 1 106 ? 14.599 -5.616 -3.105 1.00 65.56 106 MET A CA 1
ATOM 818 C C . MET A 1 106 ? 15.846 -4.767 -2.796 1.00 65.56 106 MET A C 1
ATOM 820 O O . MET A 1 106 ? 15.891 -3.563 -3.071 1.00 65.56 106 MET A O 1
ATOM 824 N N . LYS A 1 107 ? 16.875 -5.393 -2.211 1.00 69.38 107 LYS A N 1
ATOM 825 C CA . LYS A 1 107 ? 18.161 -4.739 -1.936 1.00 69.38 107 LYS A CA 1
ATOM 826 C C . LYS A 1 107 ? 18.821 -4.384 -3.263 1.00 69.38 107 LYS A C 1
ATOM 828 O O . LYS A 1 107 ? 19.199 -5.274 -4.014 1.00 69.38 107 LYS A O 1
ATOM 833 N N . CYS A 1 108 ? 19.008 -3.097 -3.536 1.00 71.62 108 CYS A N 1
ATOM 834 C CA . CYS A 1 108 ? 19.716 -2.685 -4.739 1.00 71.62 108 CYS A CA 1
ATOM 835 C C . CYS A 1 108 ? 21.232 -2.965 -4.613 1.00 71.62 108 CYS A C 1
ATOM 837 O O . CYS A 1 108 ? 21.860 -2.377 -3.722 1.00 71.62 108 CYS A O 1
ATOM 839 N N . PRO A 1 109 ? 21.848 -3.781 -5.496 1.00 77.56 109 PRO A N 1
ATOM 840 C CA . PRO A 1 109 ? 23.275 -4.105 -5.413 1.00 77.56 109 PRO A CA 1
ATOM 841 C C . PRO A 1 109 ? 24.169 -2.867 -5.582 1.00 77.56 109 PRO A C 1
ATOM 843 O O . PRO A 1 109 ? 25.026 -2.586 -4.743 1.00 77.56 109 PRO A O 1
ATOM 846 N N . LEU A 1 110 ? 23.899 -2.066 -6.620 1.00 84.62 110 LEU A N 1
ATOM 847 C CA . LEU A 1 110 ? 24.649 -0.847 -6.944 1.00 84.62 110 LEU A CA 1
ATOM 848 C C . LEU A 1 110 ? 24.403 0.298 -5.950 1.00 84.62 110 LEU A C 1
ATOM 850 O O . LEU A 1 110 ? 25.249 1.182 -5.815 1.00 84.62 110 LEU A O 1
ATOM 854 N N . GLY A 1 111 ? 23.295 0.274 -5.201 1.00 86.69 111 GLY A N 1
ATOM 855 C CA . GLY A 1 111 ? 22.947 1.332 -4.249 1.00 86.69 111 GLY A CA 1
ATOM 856 C C . GLY A 1 111 ? 24.046 1.591 -3.213 1.00 86.69 111 GLY A C 1
ATOM 857 O O . GLY A 1 111 ? 24.390 2.744 -2.955 1.00 86.69 111 GLY A O 1
ATOM 858 N N . LYS A 1 112 ? 24.670 0.535 -2.669 1.00 87.50 112 LYS A N 1
ATOM 859 C CA . LYS A 1 112 ? 25.799 0.682 -1.729 1.00 87.50 112 LYS A CA 1
ATOM 860 C C . LYS A 1 112 ? 26.996 1.395 -2.368 1.00 87.50 112 LYS A C 1
ATOM 862 O O . LYS A 1 112 ? 27.622 2.211 -1.699 1.00 87.50 112 LYS A O 1
ATOM 867 N N . ILE A 1 113 ? 27.300 1.103 -3.634 1.00 91.00 113 ILE A N 1
ATOM 868 C CA . ILE A 1 113 ? 28.435 1.681 -4.371 1.00 91.00 113 ILE A CA 1
ATOM 869 C C . ILE A 1 113 ? 28.167 3.161 -4.665 1.00 91.00 11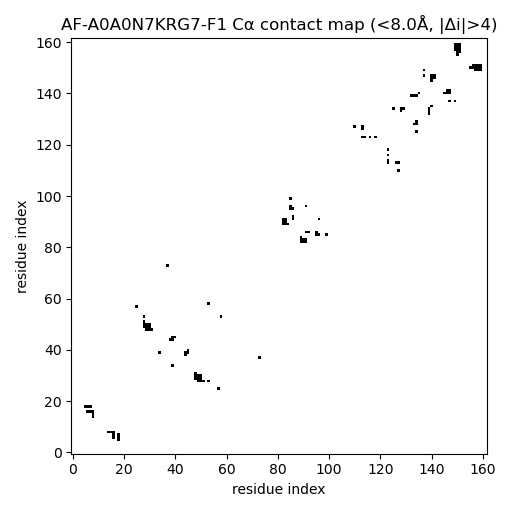3 ILE A C 1
ATOM 871 O O . ILE A 1 113 ? 28.987 4.013 -4.327 1.00 91.00 113 ILE A O 1
ATOM 875 N N . ILE A 1 114 ? 26.983 3.479 -5.202 1.00 91.38 114 ILE A N 1
ATOM 876 C CA . ILE A 1 114 ? 26.562 4.853 -5.512 1.00 91.38 114 ILE A CA 1
ATOM 877 C C . ILE A 1 114 ? 26.661 5.737 -4.264 1.00 91.38 114 ILE A C 1
ATOM 879 O O . ILE A 1 114 ? 27.341 6.765 -4.289 1.00 91.38 114 ILE A O 1
ATOM 883 N N . TRP A 1 115 ? 26.054 5.326 -3.146 1.00 92.62 115 TRP A N 1
ATOM 884 C CA . TRP A 1 115 ? 26.022 6.155 -1.939 1.00 92.62 115 TRP A CA 1
ATOM 885 C C . TRP A 1 115 ? 27.379 6.260 -1.224 1.00 92.62 115 TRP A C 1
ATOM 887 O O . TRP A 1 115 ? 27.694 7.343 -0.725 1.00 92.62 115 TRP A O 1
ATOM 897 N N . LYS A 1 116 ? 28.215 5.207 -1.238 1.00 93.81 116 LYS A N 1
ATOM 898 C CA . LYS A 1 116 ? 29.576 5.231 -0.657 1.00 93.81 116 LYS A CA 1
ATOM 899 C C . LYS A 1 116 ? 30.638 5.920 -1.526 1.00 93.81 116 LYS A C 1
ATOM 901 O O . LYS A 1 116 ? 31.718 6.208 -1.019 1.00 93.81 116 LYS A O 1
ATOM 906 N N . SER A 1 117 ? 30.367 6.186 -2.805 1.00 93.69 117 SER A N 1
ATOM 907 C CA . SER A 1 117 ? 31.322 6.868 -3.692 1.00 93.69 117 SER A CA 1
ATOM 908 C C . SER A 1 117 ? 31.716 8.266 -3.179 1.00 93.69 117 SER A C 1
ATOM 910 O O . SER A 1 117 ? 30.951 8.922 -2.467 1.00 93.69 117 SER A O 1
ATOM 912 N N . ARG A 1 118 ? 32.893 8.768 -3.580 1.00 96.19 118 ARG A N 1
ATOM 913 C CA . ARG A 1 118 ? 33.323 10.161 -3.319 1.00 96.19 118 ARG A CA 1
ATOM 914 C C . ARG A 1 118 ? 32.680 11.194 -4.263 1.00 96.19 118 ARG A C 1
ATOM 916 O O . ARG A 1 118 ? 32.994 12.374 -4.173 1.00 96.19 118 ARG A O 1
ATOM 923 N N . ALA A 1 119 ? 31.796 10.768 -5.168 1.00 94.94 119 ALA A N 1
ATOM 924 C CA . ALA A 1 119 ? 31.187 11.648 -6.161 1.00 94.94 119 ALA A CA 1
ATOM 925 C C . ALA A 1 119 ? 30.254 12.705 -5.522 1.00 94.94 119 ALA A C 1
ATOM 927 O O . ALA A 1 119 ? 29.630 12.424 -4.490 1.00 94.94 119 ALA A O 1
ATOM 928 N N . PRO A 1 120 ? 30.085 13.890 -6.143 1.00 97.44 120 PRO A N 1
ATOM 929 C CA . PRO A 1 120 ? 29.109 14.886 -5.709 1.00 97.44 120 PRO A CA 1
ATOM 930 C C . PRO A 1 120 ? 27.685 14.322 -5.626 1.00 97.44 120 PRO A C 1
ATOM 932 O O . PRO A 1 120 ? 27.299 13.444 -6.403 1.00 97.44 120 PRO A O 1
ATOM 935 N N . ALA A 1 121 ? 26.862 14.877 -4.732 1.00 95.12 121 ALA A N 1
ATOM 936 C CA . ALA A 1 121 ? 25.483 14.421 -4.529 1.00 95.12 121 ALA A CA 1
ATOM 937 C C . ALA A 1 121 ? 24.661 14.400 -5.833 1.00 95.12 121 ALA A C 1
ATOM 939 O O . ALA A 1 121 ? 23.925 13.445 -6.069 1.00 95.12 121 ALA A O 1
ATOM 940 N N . ARG A 1 122 ? 24.846 15.394 -6.718 1.00 95.50 122 ARG A N 1
ATOM 941 C CA . ARG A 1 122 ? 24.198 15.463 -8.044 1.00 95.50 122 ARG A CA 1
ATOM 942 C C . ARG A 1 122 ? 24.449 14.195 -8.877 1.00 95.50 122 ARG A C 1
ATOM 944 O O . ARG A 1 122 ? 23.505 13.617 -9.406 1.00 95.50 122 ARG A O 1
ATOM 951 N N . CYS A 1 123 ? 25.691 13.709 -8.910 1.00 94.81 123 CYS A N 1
ATOM 952 C CA . CYS A 1 123 ? 26.070 12.477 -9.604 1.00 94.81 123 CYS A CA 1
ATOM 953 C C . CYS A 1 123 ? 25.439 11.238 -8.946 1.00 94.81 123 CYS A C 1
ATOM 955 O O . CYS A 1 123 ? 24.941 10.357 -9.643 1.00 94.81 123 CYS A O 1
ATOM 957 N N . LYS A 1 124 ? 25.397 11.181 -7.605 1.00 94.50 124 LYS A N 1
ATOM 958 C CA . LYS A 1 124 ? 24.759 10.072 -6.868 1.00 94.50 124 LYS A CA 1
ATOM 959 C C . LYS A 1 124 ? 23.257 9.983 -7.150 1.00 94.50 124 LYS A C 1
ATOM 961 O O . LYS A 1 124 ? 22.754 8.894 -7.420 1.00 94.50 124 LYS A O 1
ATOM 966 N N . PHE A 1 125 ? 22.554 11.118 -7.139 1.00 93.06 125 PHE A N 1
ATOM 967 C CA . PHE A 1 125 ? 21.131 11.182 -7.485 1.00 93.06 125 PHE A CA 1
ATOM 968 C C . PHE A 1 125 ? 20.874 10.793 -8.944 1.00 93.06 125 PHE A C 1
ATOM 970 O O . PHE A 1 125 ? 19.963 10.007 -9.194 1.00 93.06 125 PHE A O 1
ATOM 977 N N . PHE A 1 126 ? 21.696 11.263 -9.890 1.00 94.31 126 PHE A N 1
ATOM 978 C CA . PHE A 1 126 ? 21.596 10.856 -11.294 1.00 94.31 126 PHE A CA 1
ATOM 979 C C . PHE A 1 126 ? 21.752 9.336 -11.462 1.00 94.31 126 PHE A C 1
ATOM 981 O O . PHE A 1 126 ? 20.873 8.690 -12.027 1.00 94.31 126 PHE A O 1
ATOM 988 N N . MET A 1 127 ? 22.802 8.739 -10.885 1.00 93.88 127 MET A N 1
ATOM 989 C CA . MET A 1 127 ? 23.017 7.287 -10.944 1.00 93.88 127 MET A CA 1
ATOM 990 C C . MET A 1 127 ? 21.876 6.500 -10.284 1.00 93.88 127 MET A C 1
ATOM 992 O O . MET A 1 127 ? 21.460 5.467 -10.804 1.00 93.88 127 MET A O 1
ATOM 996 N N . PHE A 1 128 ? 21.323 6.994 -9.171 1.00 90.88 128 PHE A N 1
ATOM 997 C CA . PHE A 1 128 ? 20.165 6.383 -8.514 1.00 90.88 128 PHE A CA 1
ATOM 998 C C . PHE A 1 128 ? 18.890 6.431 -9.376 1.00 90.88 128 PHE A C 1
ATOM 1000 O O . PHE A 1 128 ? 18.107 5.480 -9.352 1.00 90.88 128 PHE A O 1
ATOM 1007 N N . LEU A 1 129 ? 18.678 7.504 -10.147 1.00 90.81 129 LEU A N 1
ATOM 1008 C CA . LEU A 1 129 ? 17.565 7.612 -11.097 1.00 90.81 129 LEU A CA 1
ATOM 1009 C C . LEU A 1 129 ? 17.773 6.721 -12.328 1.00 90.81 129 LEU A C 1
ATOM 1011 O O . LEU A 1 129 ? 16.837 6.029 -12.727 1.00 90.81 129 LEU A O 1
ATOM 1015 N N . ALA A 1 130 ? 18.986 6.681 -12.887 1.00 90.56 130 ALA A N 1
ATOM 1016 C CA . ALA A 1 130 ? 19.326 5.858 -14.050 1.00 90.56 130 ALA A CA 1
ATOM 1017 C C . ALA A 1 130 ? 19.109 4.366 -13.756 1.00 90.56 130 ALA A C 1
ATOM 1019 O O . ALA A 1 130 ? 18.377 3.677 -14.461 1.00 90.56 130 ALA A O 1
ATOM 1020 N N . MET A 1 131 ? 19.630 3.908 -12.619 1.00 86.50 131 MET A N 1
ATOM 1021 C CA . MET A 1 131 ? 19.466 2.557 -12.076 1.00 86.50 131 MET A CA 1
ATOM 1022 C C . MET A 1 131 ? 18.003 2.160 -11.797 1.00 86.50 131 MET A C 1
ATOM 1024 O O . MET A 1 131 ? 17.694 0.976 -11.697 1.00 86.50 131 MET A O 1
ATOM 1028 N N . ARG A 1 132 ? 17.092 3.132 -11.657 1.00 84.81 132 ARG A N 1
ATOM 1029 C CA . ARG A 1 132 ? 15.644 2.908 -11.496 1.00 84.81 132 ARG A CA 1
ATOM 1030 C C . ARG A 1 132 ? 14.849 3.123 -12.790 1.00 84.81 132 ARG A C 1
ATOM 1032 O O . ARG A 1 132 ? 13.623 3.148 -12.720 1.00 84.81 132 ARG A O 1
ATOM 1039 N N . ASN A 1 133 ? 15.524 3.324 -13.927 1.00 85.75 133 ASN A N 1
ATOM 1040 C CA . ASN A 1 133 ? 14.935 3.758 -15.199 1.00 85.75 133 ASN A CA 1
ATOM 1041 C C . ASN A 1 133 ? 13.947 4.930 -15.005 1.00 85.75 133 ASN A C 1
ATOM 1043 O O . ASN A 1 133 ? 12.807 4.902 -15.459 1.00 85.75 133 ASN A O 1
ATOM 1047 N N . ALA A 1 134 ? 14.369 5.929 -14.224 1.00 87.81 134 ALA A N 1
ATOM 1048 C CA . ALA A 1 134 ? 13.541 7.052 -13.788 1.00 87.81 134 ALA A CA 1
ATOM 1049 C C . ALA A 1 134 ? 14.089 8.425 -14.221 1.00 87.81 134 ALA A C 1
ATOM 1051 O O . ALA A 1 134 ? 13.495 9.448 -13.870 1.00 87.81 134 ALA A O 1
ATOM 1052 N N . CYS A 1 135 ? 15.196 8.451 -14.972 1.00 89.38 135 CYS A N 1
ATOM 1053 C CA . CYS A 1 135 ? 15.716 9.654 -15.625 1.00 89.38 135 CYS A CA 1
ATOM 1054 C C . CYS A 1 135 ? 14.693 10.239 -16.608 1.00 89.38 135 CYS A C 1
ATOM 1056 O O . CYS A 1 135 ? 13.885 9.512 -17.179 1.00 89.38 135 CYS A O 1
ATOM 1058 N N . LEU A 1 136 ? 14.754 11.549 -16.845 1.00 86.12 136 LEU A N 1
ATOM 1059 C CA . LEU A 1 136 ? 13.871 12.253 -17.783 1.00 86.12 136 LEU A CA 1
ATOM 1060 C C . LEU A 1 136 ? 14.367 12.116 -19.238 1.00 86.12 136 LEU A C 1
ATOM 1062 O O . LEU A 1 136 ? 14.537 13.109 -19.933 1.00 86.12 136 LEU A O 1
ATOM 1066 N N . THR A 1 137 ? 14.644 10.886 -19.681 1.00 85.94 137 THR A N 1
ATOM 1067 C CA . THR A 1 137 ? 14.924 10.587 -21.098 1.00 85.94 137 THR A CA 1
ATOM 1068 C C . THR A 1 137 ? 13.631 10.614 -21.912 1.00 85.94 137 THR A C 1
ATOM 1070 O O . THR A 1 137 ? 12.550 10.410 -21.350 1.00 85.94 137 THR A O 1
ATOM 1073 N N . ALA A 1 138 ? 13.726 10.816 -23.231 1.00 83.31 138 ALA A N 1
ATOM 1074 C CA . ALA A 1 138 ? 12.564 10.850 -24.123 1.00 83.31 138 ALA A CA 1
ATOM 1075 C C . ALA A 1 138 ? 11.657 9.614 -23.947 1.00 83.31 138 ALA A C 1
ATOM 1077 O O . ALA A 1 138 ? 10.447 9.767 -23.777 1.00 83.31 138 ALA A O 1
ATOM 1078 N N . ASP A 1 139 ? 12.227 8.408 -23.836 1.00 83.81 139 ASP A N 1
ATOM 1079 C CA . ASP A 1 139 ? 11.473 7.163 -23.600 1.00 83.81 139 ASP A CA 1
ATOM 1080 C C . ASP A 1 139 ? 10.710 7.152 -22.277 1.00 83.81 139 ASP A C 1
ATOM 1082 O O . ASP A 1 139 ? 9.590 6.650 -22.191 1.00 83.81 139 ASP A O 1
ATOM 1086 N N . ASN A 1 140 ? 11.328 7.668 -21.212 1.00 85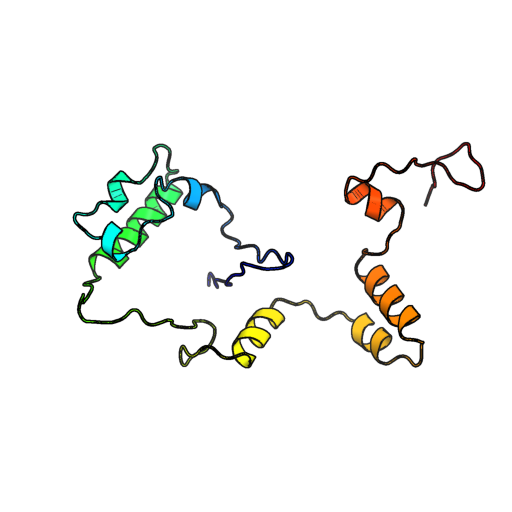.62 140 ASN A N 1
ATOM 1087 C CA . ASN A 1 140 ? 10.732 7.702 -19.880 1.00 85.62 140 ASN A CA 1
ATOM 1088 C C . ASN A 1 140 ? 9.611 8.742 -19.784 1.00 85.62 140 ASN A C 1
ATOM 1090 O O . ASN A 1 140 ? 8.696 8.577 -18.977 1.00 85.62 140 ASN A O 1
ATOM 1094 N N . LEU A 1 141 ? 9.671 9.793 -20.602 1.00 86.69 141 LEU A N 1
ATOM 1095 C CA . LEU A 1 141 ? 8.626 10.803 -20.727 1.00 86.69 141 LEU A CA 1
ATOM 1096 C C . LEU A 1 141 ? 7.478 10.294 -21.621 1.00 86.69 141 LEU A C 1
ATOM 1098 O O . LEU A 1 141 ? 6.322 10.362 -21.203 1.00 86.69 141 LEU A O 1
ATOM 1102 N N . GLN A 1 142 ? 7.781 9.658 -22.761 1.00 84.88 142 GLN A N 1
ATOM 1103 C CA . GLN A 1 142 ? 6.792 8.979 -23.615 1.00 84.88 142 GLN A CA 1
ATOM 1104 C C . GLN A 1 142 ? 6.034 7.885 -22.847 1.00 84.88 142 GLN A C 1
ATOM 1106 O O . GLN A 1 142 ? 4.805 7.859 -22.866 1.00 84.88 142 GLN A O 1
ATOM 1111 N N . ARG A 1 143 ? 6.731 7.045 -22.064 1.00 82.56 143 ARG A N 1
ATOM 1112 C CA . ARG A 1 143 ? 6.106 6.035 -21.179 1.00 82.56 143 ARG A CA 1
ATOM 1113 C C . ARG A 1 143 ? 5.233 6.628 -20.061 1.00 82.56 143 ARG A C 1
ATOM 1115 O O . ARG A 1 143 ? 4.508 5.883 -19.409 1.00 82.56 143 ARG A O 1
ATOM 1122 N N . ARG A 1 144 ? 5.277 7.946 -19.831 1.00 84.12 144 ARG A N 1
ATOM 1123 C CA . ARG A 1 144 ? 4.388 8.685 -18.911 1.00 84.12 144 ARG A CA 1
ATOM 1124 C C . ARG A 1 144 ? 3.271 9.453 -19.633 1.00 84.12 144 ARG A C 1
ATOM 1126 O O . ARG A 1 144 ? 2.555 10.202 -18.976 1.00 84.12 144 ARG A O 1
ATOM 1133 N N . GLY A 1 145 ? 3.122 9.281 -20.948 1.00 85.25 145 GLY A N 1
ATOM 1134 C CA . GLY A 1 145 ? 2.111 9.965 -21.759 1.00 85.25 145 GLY A CA 1
ATOM 1135 C C . GLY A 1 145 ? 2.488 11.383 -22.197 1.00 85.25 145 GLY A C 1
ATOM 1136 O O . GLY A 1 145 ? 1.631 12.097 -22.707 1.00 85.25 145 GLY A O 1
ATOM 1137 N N . LEU A 1 146 ? 3.744 11.812 -22.022 1.00 81.31 146 LEU A N 1
ATOM 1138 C CA . LEU A 1 146 ? 4.208 13.096 -22.552 1.00 81.31 146 LEU A CA 1
ATOM 1139 C C . LEU A 1 146 ? 4.596 12.930 -24.025 1.00 81.31 146 LEU A C 1
ATOM 1141 O O . LEU A 1 146 ? 5.571 12.250 -24.351 1.00 81.31 146 LEU A O 1
ATOM 1145 N N . SER A 1 147 ? 3.827 13.566 -24.908 1.00 77.12 147 SER A N 1
ATOM 1146 C CA . SER A 1 147 ? 4.044 13.579 -26.354 1.00 77.12 147 SER A CA 1
ATOM 1147 C C . SER A 1 147 ? 5.245 14.454 -26.727 1.00 77.12 147 SER A C 1
ATOM 1149 O O . SER A 1 147 ? 5.099 15.625 -27.073 1.00 77.12 147 SER A O 1
ATOM 1151 N N . LEU A 1 148 ? 6.444 13.881 -26.651 1.00 71.06 148 LEU A N 1
ATOM 1152 C CA . LEU A 1 148 ? 7.645 14.459 -27.250 1.00 71.06 148 LEU A CA 1
ATOM 1153 C C . LEU A 1 148 ? 7.797 13.942 -28.677 1.00 71.06 148 LEU A C 1
ATOM 1155 O O . LEU A 1 148 ? 7.696 12.736 -28.913 1.00 71.06 148 LEU A O 1
ATOM 1159 N N . ALA A 1 149 ? 8.072 14.849 -29.612 1.00 69.94 149 ALA A N 1
ATOM 1160 C CA . ALA A 1 149 ? 8.438 14.476 -30.967 1.00 69.94 149 ALA A CA 1
ATOM 1161 C C . ALA A 1 149 ? 9.705 13.605 -30.931 1.00 69.94 149 ALA A C 1
ATOM 1163 O O . ALA A 1 149 ? 10.715 13.995 -30.342 1.00 69.94 149 ALA A O 1
ATOM 1164 N N . ARG A 1 150 ? 9.660 12.428 -31.567 1.00 65.69 150 ARG A N 1
ATOM 1165 C CA . ARG A 1 150 ? 10.847 11.599 -31.830 1.00 65.69 150 ARG A CA 1
ATOM 1166 C C . ARG A 1 150 ? 11.625 12.201 -32.996 1.00 65.69 150 ARG A C 1
ATOM 1168 O O . ARG A 1 150 ? 11.648 11.629 -34.075 1.00 65.69 150 ARG A O 1
ATOM 1175 N N . VAL A 1 151 ? 12.196 13.378 -32.780 1.00 71.50 151 VAL A N 1
ATOM 1176 C CA . VAL A 1 151 ? 13.043 14.062 -33.756 1.00 71.50 151 VAL A CA 1
ATOM 1177 C C . VAL A 1 151 ? 14.387 14.306 -33.090 1.00 71.50 151 VAL A C 1
ATOM 1179 O O . VAL A 1 151 ? 14.474 15.007 -32.077 1.00 71.50 151 VAL A O 1
ATOM 1182 N N . CYS A 1 152 ? 15.437 13.703 -33.645 1.00 71.81 152 CYS A N 1
ATOM 1183 C CA . CYS A 1 152 ? 16.794 13.919 -33.166 1.00 71.81 152 CYS A CA 1
ATOM 1184 C C . CYS A 1 152 ? 17.169 15.394 -33.385 1.00 71.81 152 CYS A C 1
ATOM 1186 O O . CYS A 1 152 ? 17.195 15.888 -34.512 1.00 71.81 152 CYS A O 1
ATOM 1188 N N . HIS A 1 153 ? 17.462 16.124 -32.303 1.00 70.62 153 HIS A N 1
ATOM 1189 C CA . HIS A 1 153 ? 17.672 17.581 -32.357 1.00 70.62 153 HIS A CA 1
ATOM 1190 C C . HIS A 1 153 ? 18.930 17.991 -33.149 1.00 70.62 153 HIS A C 1
ATOM 1192 O O . HIS A 1 153 ? 19.086 19.157 -33.497 1.00 70.62 153 HIS A O 1
ATOM 1198 N N . LEU A 1 154 ? 19.827 17.039 -33.430 1.00 75.38 154 LEU A N 1
ATOM 1199 C CA . LEU A 1 154 ? 21.039 17.246 -34.228 1.00 75.38 154 LEU A CA 1
ATOM 1200 C C . LEU A 1 154 ? 20.803 17.089 -35.737 1.00 75.38 154 LEU A C 1
ATOM 1202 O O . LEU A 1 154 ? 21.522 17.690 -36.526 1.00 75.38 154 LEU A O 1
ATOM 1206 N N . CYS A 1 155 ? 19.827 16.268 -36.135 1.00 79.56 155 CYS A N 1
ATOM 1207 C CA . CYS A 1 155 ? 19.627 15.839 -37.519 1.00 79.56 155 CYS A CA 1
ATOM 1208 C C . CYS A 1 155 ? 18.272 16.259 -38.105 1.00 79.56 155 CYS A C 1
ATOM 1210 O O . CYS A 1 155 ? 18.137 16.318 -39.321 1.00 79.56 155 CYS A O 1
ATOM 1212 N N . SER A 1 156 ? 17.280 16.569 -37.263 1.00 72.56 156 SER A N 1
ATOM 1213 C CA . SER A 1 156 ? 15.920 17.037 -37.599 1.00 72.56 156 SER A CA 1
ATOM 1214 C C . SER A 1 156 ? 15.065 16.153 -38.527 1.00 72.56 156 SER A C 1
ATOM 1216 O O . SER A 1 156 ? 13.878 16.432 -38.670 1.00 72.56 156 SER A O 1
ATOM 1218 N N . ASN A 1 157 ? 15.621 15.086 -39.108 1.00 67.81 157 ASN A N 1
ATOM 1219 C CA . ASN A 1 157 ? 14.930 14.164 -40.016 1.00 67.81 157 ASN A CA 1
ATOM 1220 C C . ASN A 1 157 ? 14.416 12.902 -39.315 1.00 67.81 157 ASN A C 1
ATOM 1222 O O . ASN A 1 157 ? 13.253 12.538 -39.477 1.00 67.81 157 ASN A O 1
ATOM 1226 N N . ASP A 1 158 ? 15.284 12.231 -38.557 1.00 70.44 158 ASP A N 1
ATOM 1227 C CA . ASP A 1 158 ? 15.042 10.863 -38.103 1.00 70.44 158 ASP A CA 1
ATOM 1228 C C . ASP A 1 158 ? 14.705 10.775 -36.609 1.00 70.44 158 ASP A C 1
ATOM 1230 O O . ASP A 1 158 ? 15.051 11.639 -35.790 1.00 70.44 158 ASP A O 1
ATOM 1234 N N . GLY A 1 159 ? 14.029 9.683 -36.249 1.00 68.12 159 GLY A N 1
ATOM 1235 C CA . GLY A 1 159 ? 13.852 9.290 -34.857 1.00 68.12 159 GLY A CA 1
ATOM 1236 C C . GLY A 1 159 ? 15.164 8.811 -34.244 1.00 68.12 159 GLY A C 1
ATOM 1237 O O . GLY A 1 159 ? 15.986 8.196 -34.917 1.00 68.12 159 GLY A O 1
ATOM 1238 N N . GLU A 1 160 ? 15.350 9.065 -32.949 1.00 66.00 160 GLU A N 1
ATOM 1239 C CA . GLU A 1 160 ? 16.498 8.545 -32.201 1.00 66.00 160 GLU A CA 1
ATOM 1240 C C . GLU A 1 160 ? 16.461 7.004 -32.186 1.00 66.00 160 GLU A C 1
ATOM 1242 O O . GLU A 1 160 ? 15.655 6.397 -31.479 1.00 66.00 160 GLU A O 1
ATOM 1247 N N . THR A 1 161 ? 17.324 6.366 -32.981 1.00 63.16 161 THR A N 1
ATOM 1248 C CA . THR A 1 161 ? 17.649 4.938 -32.860 1.00 63.16 161 THR A CA 1
ATOM 1249 C C . THR A 1 161 ? 18.646 4.734 -31.726 1.00 63.16 161 THR A C 1
ATOM 1251 O O . THR A 1 161 ? 19.698 5.376 -31.714 1.00 63.16 161 THR A O 1
ATOM 1254 N N . CYS A 1 162 ? 18.305 3.844 -30.793 1.00 56.41 162 CYS A N 1
ATOM 1255 C CA . CYS A 1 162 ? 19.161 3.415 -29.685 1.00 56.41 162 CYS A CA 1
ATOM 1256 C C . CYS A 1 162 ? 20.215 2.390 -30.125 1.00 56.41 162 CYS A C 1
ATOM 1258 O O . CYS A 1 162 ? 19.851 1.516 -30.944 1.00 56.41 162 CYS A O 1
#

Secondary structure (DSSP, 8-state):
----------SSS--------S-SSGGGGBS-TT--HHHHHGGGHHHHTBPS---HHHHHHHHHHHHHHHT----TTS------TTSTT----HHHHHHHHHHT----HHHHHHHHSSS-HHHHHHHHHHTTT-S--HHHHHTTT-------TTTSSS----

pLDDT: mean 75.58, std 20.19, range [26.52, 97.44]

Organism: Oryza sativa subsp. japonica (NCBI:txid39947)

Foldseek 3Di:
DDPDFADDDDDDPDDDPDGPPVDPCLVVQFQDPPDDPVRCPVVVVRVVRGHPDDDPVSVVVVVVVVVVSVPDDDDPVDDDDQFCPLDPVSDDDPVSVVVSVCVPDDDDPCLVVLVPDPDDPVSSVVVVCVSVVNDPDPVNCVVVVNDDDQADPVPRPDGDDD

Solvent-accessible surface area (backbone atoms only — not comparable to full-atom values): 10690 Å² total; per-residue (Å²): 134,87,84,80,84,72,82,77,69,85,83,82,88,86,66,86,60,75,64,85,56,99,58,73,61,70,72,66,31,49,72,63,84,83,67,49,71,75,60,28,60,49,91,54,46,50,69,74,33,51,49,89,84,70,50,75,66,57,51,49,57,47,50,60,48,45,63,60,52,75,74,62,81,84,62,89,87,62,77,93,77,83,70,28,86,75,32,98,84,28,56,83,46,73,66,41,52,52,47,62,72,45,73,82,54,80,81,60,78,61,53,61,56,50,72,69,46,92,64,57,68,71,58,36,52,50,53,58,27,53,77,62,72,60,45,92,44,72,68,51,37,44,77,70,72,45,90,68,80,68,50,30,89,88,70,70,76,48,58,76,80,131

InterPro domains:
  IPR026960 Reverse transcriptase zinc-binding domain [PF13966] (92-162)